Protein AF-A0A2E5QI50-F1 (afdb_monomer_lite)

Secondary structure (DSSP, 8-state):
------EEEEEE-HHHHHHHHHTTT-EEEE-GGGHHHHTT--TT-EEEEEETTTTEEEEEEEE-S--EE-----S--SSTT----EEEEEEEEEEEEEEEEGGGTGGG-TTGGGS-GGGGGGGG-SSEEEE-HHHHHHHHHHHHHT-

Radius of gyration: 14.45 Å; chains: 1; bounding box: 39×33×39 Å

Structure (mmCIF, N/CA/C/O backbone):
data_AF-A0A2E5QI50-F1
#
_entry.id   AF-A0A2E5QI50-F1
#
loop_
_atom_site.group_PDB
_atom_site.id
_atom_site.type_symbol
_atom_site.label_atom_id
_atom_site.label_alt_id
_atom_site.label_comp_id
_atom_site.label_asym_id
_atom_site.label_entity_id
_atom_site.label_seq_id
_atom_site.pdbx_PDB_ins_code
_atom_site.Cartn_x
_atom_site.Cartn_y
_atom_site.Cartn_z
_atom_site.occupancy
_atom_site.B_iso_or_equiv
_atom_site.auth_seq_id
_atom_site.auth_comp_id
_atom_site.auth_asym_id
_atom_site.auth_atom_id
_atom_site.pdbx_PDB_model_num
ATOM 1 N N . MET A 1 1 ? -20.755 -17.061 1.539 1.00 38.25 1 MET A N 1
ATOM 2 C CA . MET A 1 1 ? -19.359 -17.384 1.903 1.00 38.25 1 MET A CA 1
ATOM 3 C C . MET A 1 1 ? -18.703 -16.070 2.275 1.00 38.25 1 MET A C 1
ATOM 5 O O . MET A 1 1 ? -18.817 -15.138 1.490 1.00 38.25 1 MET A O 1
ATOM 9 N N . ALA A 1 2 ? -18.155 -15.927 3.482 1.00 42.16 2 ALA A N 1
ATOM 10 C CA . ALA A 1 2 ? -17.429 -14.707 3.824 1.00 42.16 2 ALA A CA 1
ATOM 11 C C . ALA A 1 2 ? -16.212 -14.630 2.897 1.00 42.16 2 ALA A C 1
ATOM 13 O O . ALA A 1 2 ? -15.342 -15.496 2.959 1.00 42.16 2 ALA A O 1
ATOM 14 N N . ASN A 1 3 ? -16.201 -13.661 1.984 1.00 51.69 3 ASN A N 1
ATOM 15 C CA . ASN A 1 3 ? -15.030 -13.394 1.163 1.00 51.69 3 ASN A CA 1
ATOM 16 C C . ASN A 1 3 ? -13.953 -12.895 2.132 1.00 51.69 3 ASN A C 1
ATOM 18 O O . ASN A 1 3 ? -14.092 -11.808 2.696 1.00 51.69 3 ASN A O 1
ATOM 22 N N . ASN A 1 4 ? -12.956 -13.726 2.438 1.00 68.94 4 ASN A N 1
ATOM 23 C CA . ASN A 1 4 ? -11.928 -13.391 3.422 1.00 68.94 4 ASN A CA 1
ATOM 24 C C . ASN A 1 4 ? -10.845 -12.531 2.759 1.00 68.94 4 ASN A C 1
ATOM 26 O O . ASN A 1 4 ? -9.686 -12.930 2.689 1.00 68.94 4 ASN A O 1
ATOM 30 N N . ASN A 1 5 ? -11.265 -11.388 2.208 1.00 90.19 5 ASN A N 1
ATOM 31 C CA . ASN A 1 5 ? -10.388 -10.453 1.517 1.00 90.19 5 ASN A CA 1
ATOM 32 C C . ASN A 1 5 ? -9.335 -9.956 2.506 1.00 90.19 5 ASN A C 1
ATOM 34 O O . ASN A 1 5 ? -9.666 -9.506 3.611 1.00 90.19 5 ASN A O 1
ATOM 38 N N . THR A 1 6 ? -8.076 -10.021 2.100 1.00 97.88 6 THR A N 1
ATOM 39 C CA . THR A 1 6 ? -6.972 -9.463 2.868 1.00 97.88 6 THR A CA 1
ATOM 40 C C . THR A 1 6 ? -6.892 -7.963 2.609 1.00 97.88 6 THR A C 1
ATOM 42 O O . THR A 1 6 ? -7.071 -7.488 1.486 1.00 97.88 6 THR A O 1
ATOM 45 N N . TYR A 1 7 ? -6.635 -7.208 3.674 1.00 98.44 7 TYR A N 1
ATOM 46 C CA . TYR A 1 7 ? -6.409 -5.771 3.611 1.00 98.44 7 TYR A CA 1
ATOM 47 C C . TYR A 1 7 ? -4.916 -5.528 3.764 1.00 98.44 7 TYR A C 1
ATOM 49 O O . TYR A 1 7 ? -4.325 -5.788 4.815 1.00 98.44 7 TYR A O 1
ATOM 57 N N . TRP A 1 8 ? -4.310 -5.072 2.683 1.00 98.62 8 TRP A N 1
ATOM 58 C CA . TRP A 1 8 ? -2.895 -4.791 2.574 1.00 98.62 8 TRP A CA 1
ATOM 59 C C . TRP A 1 8 ? -2.648 -3.301 2.747 1.00 98.62 8 TRP A C 1
ATOM 61 O O . TRP A 1 8 ? -3.439 -2.467 2.308 1.00 98.62 8 TRP A O 1
ATOM 71 N N . MET A 1 9 ? -1.511 -2.964 3.334 1.00 98.75 9 MET A N 1
ATOM 72 C CA . MET A 1 9 ? -0.964 -1.619 3.292 1.00 98.75 9 MET A CA 1
ATOM 73 C C . MET A 1 9 ? 0.414 -1.672 2.641 1.00 98.75 9 MET A C 1
ATOM 75 O O . MET A 1 9 ? 1.272 -2.451 3.067 1.00 98.75 9 MET A O 1
ATOM 79 N N . ILE A 1 10 ? 0.601 -0.843 1.618 1.00 98.75 10 ILE A N 1
ATOM 80 C CA . ILE A 1 10 ? 1.873 -0.626 0.940 1.00 98.75 10 ILE A CA 1
ATOM 81 C C . ILE A 1 10 ? 2.475 0.672 1.457 1.00 98.75 10 ILE A C 1
ATOM 83 O O . ILE A 1 10 ? 1.901 1.750 1.311 1.00 98.75 10 ILE A O 1
ATOM 87 N N . VAL A 1 11 ? 3.655 0.538 2.043 1.00 98.56 11 VAL A N 1
ATOM 88 C CA . VAL A 1 11 ? 4.558 1.628 2.388 1.00 98.56 11 VAL A CA 1
ATOM 89 C C . VAL A 1 11 ? 5.481 1.827 1.196 1.00 98.56 11 VAL A C 1
ATOM 91 O O . VAL A 1 11 ? 6.235 0.924 0.832 1.00 98.56 11 VAL A O 1
ATOM 94 N N . THR A 1 12 ? 5.405 2.998 0.578 1.00 98.25 12 THR A N 1
ATOM 95 C CA . THR A 1 12 ? 6.191 3.352 -0.607 1.00 98.25 12 THR A CA 1
ATOM 96 C C . THR A 1 12 ? 6.906 4.684 -0.413 1.00 98.25 12 THR A C 1
ATOM 98 O O . THR A 1 12 ? 6.555 5.489 0.450 1.00 98.25 12 THR A O 1
ATOM 101 N N . GLU A 1 13 ? 7.926 4.898 -1.232 1.00 97.56 13 GLU A N 1
ATOM 102 C CA . GLU A 1 13 ? 8.586 6.187 -1.418 1.00 97.56 13 GLU A CA 1
ATOM 103 C C . GLU A 1 13 ? 7.792 7.054 -2.401 1.00 97.56 13 GLU A C 1
ATOM 105 O O . GLU A 1 13 ? 7.000 6.542 -3.209 1.00 97.56 13 GLU A O 1
ATOM 110 N N . SER A 1 14 ? 8.012 8.363 -2.330 1.00 97.50 14 SER A N 1
ATOM 111 C CA . SER A 1 14 ? 7.281 9.370 -3.110 1.00 97.50 14 SER A CA 1
ATOM 112 C C . SER A 1 14 ? 7.450 9.180 -4.622 1.00 97.50 14 SER A C 1
ATOM 114 O O . SER A 1 14 ? 6.466 9.256 -5.362 1.00 97.50 14 SER A O 1
ATOM 116 N N . ASP A 1 15 ? 8.661 8.849 -5.080 1.00 97.62 15 ASP A N 1
ATOM 117 C CA . ASP A 1 15 ? 8.946 8.612 -6.503 1.00 97.62 15 ASP A CA 1
ATOM 118 C C . ASP A 1 15 ? 8.177 7.397 -7.039 1.00 97.62 15 ASP A C 1
ATOM 120 O O . ASP A 1 15 ? 7.514 7.468 -8.074 1.00 97.62 15 ASP A O 1
ATOM 124 N N . ASN A 1 16 ? 8.185 6.290 -6.292 1.00 98.31 16 ASN A N 1
ATOM 125 C CA . ASN A 1 16 ? 7.453 5.081 -6.667 1.00 98.31 16 ASN A CA 1
ATOM 126 C C . ASN A 1 16 ? 5.937 5.267 -6.602 1.00 98.31 16 ASN A C 1
ATOM 128 O O . ASN A 1 16 ? 5.224 4.744 -7.460 1.00 98.31 16 ASN A O 1
ATOM 132 N N . PHE A 1 17 ? 5.435 6.043 -5.637 1.00 98.44 17 PHE A N 1
ATOM 133 C CA . PHE A 1 17 ? 4.017 6.386 -5.586 1.00 98.44 17 PHE A CA 1
ATOM 134 C C . PHE A 1 17 ? 3.591 7.198 -6.813 1.00 98.44 17 PHE A C 1
ATOM 136 O O . PHE A 1 17 ? 2.553 6.907 -7.410 1.00 98.44 17 PHE A O 1
ATOM 143 N N . LYS A 1 18 ? 4.409 8.173 -7.230 1.00 98.19 18 LYS A N 1
ATOM 144 C CA . LYS A 1 18 ? 4.163 8.965 -8.440 1.00 98.19 18 LYS A CA 1
ATOM 145 C C . LYS A 1 18 ? 4.115 8.083 -9.688 1.00 98.19 18 LYS A C 1
ATOM 147 O O . LYS A 1 18 ? 3.167 8.205 -10.456 1.00 98.19 18 LYS A O 1
ATOM 152 N N . ILE A 1 19 ? 5.058 7.150 -9.842 1.00 98.31 19 ILE A N 1
ATOM 153 C CA . ILE A 1 19 ? 5.055 6.173 -10.945 1.00 98.31 19 ILE A CA 1
ATOM 154 C C . ILE A 1 19 ? 3.767 5.335 -10.933 1.00 98.31 19 ILE A C 1
ATOM 156 O O . ILE A 1 19 ? 3.124 5.173 -11.971 1.00 98.31 19 ILE A O 1
ATOM 160 N N . THR A 1 20 ? 3.357 4.820 -9.768 1.00 98.19 20 THR A N 1
ATOM 161 C CA . THR A 1 20 ? 2.106 4.054 -9.640 1.00 98.19 20 THR A CA 1
ATOM 162 C C . THR A 1 20 ? 0.882 4.906 -10.002 1.00 98.19 20 THR A C 1
ATOM 164 O O . THR A 1 20 ? -0.000 4.424 -10.716 1.00 98.19 20 THR A O 1
ATOM 167 N N . LYS A 1 21 ? 0.840 6.181 -9.583 1.00 97.62 21 LYS A N 1
ATOM 168 C CA . LYS A 1 21 ? -0.236 7.129 -9.926 1.00 97.62 21 LYS A CA 1
ATOM 169 C C . LYS A 1 21 ? -0.273 7.434 -11.429 1.00 97.62 21 LYS A C 1
ATOM 171 O O . LYS A 1 21 ? -1.349 7.412 -12.013 1.00 97.62 21 LYS A O 1
ATOM 176 N N . GLU A 1 22 ? 0.878 7.657 -12.067 1.00 97.56 22 GLU A N 1
ATOM 177 C CA . GLU A 1 22 ? 0.999 7.864 -13.524 1.00 97.56 22 GLU A CA 1
ATOM 178 C C . GLU A 1 22 ? 0.556 6.636 -14.333 1.00 97.56 22 GLU A C 1
ATOM 180 O O . GLU A 1 22 ? 0.085 6.765 -15.463 1.00 97.56 22 GLU A O 1
ATOM 185 N N . LYS A 1 23 ? 0.661 5.442 -13.740 1.00 96.50 23 LYS A N 1
ATOM 186 C CA . LYS A 1 23 ? 0.122 4.184 -14.271 1.00 96.50 23 LYS A CA 1
ATOM 187 C C . LYS A 1 23 ? -1.310 3.885 -13.814 1.00 96.50 23 LYS A C 1
ATOM 189 O O . LYS A 1 23 ? -1.717 2.732 -13.866 1.00 96.50 23 LYS A O 1
ATOM 194 N N . ASN A 1 24 ? -2.052 4.882 -13.331 1.00 97.38 24 ASN A N 1
ATOM 195 C CA . ASN A 1 24 ? -3.452 4.776 -12.897 1.00 97.38 24 ASN A CA 1
ATOM 196 C C . ASN A 1 24 ? -3.740 3.715 -11.823 1.00 97.38 24 ASN A C 1
ATOM 198 O O . ASN A 1 24 ? -4.896 3.341 -11.625 1.00 97.38 24 ASN A O 1
ATOM 202 N N . PHE A 1 25 ? -2.717 3.272 -11.084 1.00 97.44 25 PHE A N 1
ATOM 203 C CA . PHE A 1 25 ? -2.814 2.109 -10.202 1.00 97.44 25 PHE A CA 1
ATOM 204 C C . PHE A 1 25 ? -3.269 0.843 -10.947 1.00 97.44 25 PHE A C 1
ATOM 206 O O . PHE A 1 25 ? -3.973 0.033 -10.362 1.00 97.44 25 PHE A O 1
ATOM 213 N N . ASP A 1 26 ? -2.872 0.653 -12.209 1.00 97.88 26 ASP A N 1
ATOM 214 C CA . ASP A 1 26 ? -3.219 -0.550 -12.986 1.00 97.88 26 ASP A CA 1
ATOM 215 C C . ASP A 1 26 ? -2.410 -1.777 -12.536 1.00 97.88 26 ASP A C 1
ATOM 217 O O . ASP A 1 26 ? -2.827 -2.925 -12.701 1.00 97.88 26 ASP A O 1
ATOM 221 N N . ILE A 1 27 ? -1.224 -1.543 -11.971 1.00 98.38 27 ILE A N 1
ATOM 222 C CA . ILE A 1 27 ? -0.279 -2.583 -11.577 1.00 98.38 27 ILE A CA 1
ATOM 223 C C . ILE A 1 27 ? 0.523 -2.153 -10.353 1.00 98.38 27 ILE A C 1
ATOM 225 O O . ILE A 1 27 ? 0.879 -0.983 -10.204 1.00 98.38 27 ILE A O 1
ATOM 229 N N . GLN A 1 28 ? 0.854 -3.115 -9.498 1.00 98.50 28 GLN A N 1
ATOM 230 C CA . GLN A 1 28 ? 1.743 -2.910 -8.361 1.00 98.50 28 GLN A CA 1
ATOM 231 C C . GLN A 1 28 ? 2.684 -4.092 -8.194 1.00 98.50 28 GLN A C 1
ATOM 233 O O . GLN A 1 28 ? 2.234 -5.227 -8.060 1.00 98.50 28 GLN A O 1
ATOM 238 N N . GLY A 1 29 ? 3.983 -3.809 -8.162 1.00 98.19 29 GLY A N 1
ATOM 239 C CA . GLY A 1 29 ? 5.018 -4.772 -7.811 1.00 98.19 29 GLY A CA 1
ATOM 240 C C . GLY A 1 29 ? 5.349 -4.738 -6.328 1.00 98.19 29 GLY A C 1
ATOM 241 O O . GLY A 1 29 ? 5.206 -3.704 -5.679 1.00 98.19 29 GLY A O 1
ATOM 242 N N . ILE A 1 30 ? 5.784 -5.874 -5.796 1.00 98.44 30 ILE A N 1
ATOM 243 C CA . ILE A 1 30 ? 6.183 -6.063 -4.402 1.00 98.44 30 ILE A CA 1
ATOM 244 C C . ILE A 1 30 ? 7.655 -6.481 -4.356 1.00 98.44 30 ILE A C 1
ATOM 246 O O . ILE A 1 30 ? 8.113 -7.273 -5.184 1.00 98.44 30 ILE A O 1
ATOM 250 N N . ASP A 1 31 ? 8.382 -5.946 -3.378 1.00 97.50 31 ASP A N 1
ATOM 251 C CA . ASP A 1 31 ? 9.797 -6.224 -3.155 1.00 97.50 31 ASP A CA 1
ATOM 252 C C . ASP A 1 31 ? 10.050 -7.702 -2.807 1.00 97.50 31 ASP A C 1
ATOM 254 O O . ASP A 1 31 ? 9.224 -8.415 -2.216 1.00 97.50 31 ASP A O 1
ATOM 258 N N . PHE A 1 32 ? 11.238 -8.187 -3.157 1.00 97.06 32 PHE A N 1
ATOM 259 C CA . PHE A 1 32 ? 11.623 -9.581 -2.971 1.00 97.06 32 PHE A CA 1
ATOM 260 C C . PHE A 1 32 ? 11.509 -10.083 -1.514 1.00 97.06 32 PHE A C 1
ATOM 262 O O . PHE A 1 32 ? 11.071 -11.230 -1.313 1.00 97.06 32 PHE A O 1
ATOM 269 N N . PRO A 1 33 ? 11.834 -9.286 -0.469 1.00 97.00 33 PRO A N 1
ATOM 270 C CA . PRO A 1 33 ? 11.611 -9.684 0.921 1.00 97.00 33 PRO A CA 1
ATOM 271 C C . PRO A 1 33 ? 10.158 -10.072 1.228 1.00 97.00 33 PRO A C 1
ATOM 273 O O . PRO A 1 33 ? 9.925 -10.981 2.032 1.00 97.00 33 PRO A O 1
ATOM 276 N N . ASN A 1 34 ? 9.178 -9.454 0.561 1.00 97.88 34 ASN A N 1
ATOM 277 C CA . ASN A 1 34 ? 7.757 -9.734 0.759 1.00 97.88 34 ASN A CA 1
ATOM 278 C C . ASN A 1 34 ? 7.163 -10.717 -0.268 1.00 97.88 34 ASN A C 1
ATOM 280 O O . ASN A 1 34 ? 5.944 -10.899 -0.281 1.00 97.88 34 ASN A O 1
ATOM 284 N N . ARG A 1 35 ? 7.982 -11.453 -1.042 1.00 97.31 35 ARG A N 1
ATOM 285 C CA . ARG A 1 35 ? 7.509 -12.411 -2.071 1.00 97.31 35 ARG A CA 1
ATOM 286 C C . ARG A 1 35 ? 6.405 -13.364 -1.603 1.00 97.31 35 ARG A C 1
ATOM 288 O O . ARG A 1 35 ? 5.414 -13.560 -2.292 1.00 97.31 35 ARG A O 1
ATOM 295 N N . LYS A 1 36 ? 6.526 -13.921 -0.388 1.00 97.88 36 LYS A N 1
ATOM 296 C CA . LYS A 1 36 ? 5.542 -14.879 0.152 1.00 97.88 36 LYS A CA 1
ATOM 297 C C . LYS A 1 36 ? 4.189 -14.226 0.440 1.00 97.88 36 LYS A C 1
ATOM 299 O O . LYS A 1 36 ? 3.178 -14.916 0.450 1.00 97.88 36 LYS A O 1
ATOM 304 N N . LYS A 1 37 ? 4.173 -12.925 0.749 1.00 98.00 37 LYS A N 1
ATOM 305 C CA . LYS A 1 37 ? 2.938 -12.151 0.921 1.00 98.00 37 LYS A CA 1
ATOM 306 C C . LYS A 1 37 ? 2.365 -11.776 -0.443 1.00 98.00 37 LYS A C 1
ATOM 308 O O . LYS A 1 37 ? 1.179 -11.988 -0.640 1.00 98.00 37 LYS A O 1
ATOM 313 N N . ALA A 1 38 ? 3.210 -11.324 -1.373 1.00 97.69 38 ALA A N 1
ATOM 314 C CA . ALA A 1 38 ? 2.810 -11.006 -2.743 1.00 97.69 38 ALA A CA 1
ATOM 315 C C . ALA A 1 38 ? 2.097 -12.191 -3.410 1.00 97.69 38 ALA A C 1
ATOM 317 O O . ALA A 1 38 ? 0.964 -12.057 -3.846 1.00 97.69 38 ALA A O 1
ATOM 318 N N . GLN A 1 39 ? 2.686 -13.389 -3.337 1.00 97.25 39 GLN A N 1
ATOM 319 C CA . GLN A 1 39 ? 2.110 -14.633 -3.871 1.00 97.25 39 GLN A CA 1
ATOM 320 C C . GLN A 1 39 ? 0.774 -15.049 -3.228 1.00 97.25 39 GLN A C 1
ATOM 322 O O . GLN A 1 39 ? 0.097 -15.933 -3.744 1.00 97.25 39 GLN A O 1
ATOM 327 N N . ARG A 1 40 ? 0.402 -14.458 -2.087 1.00 96.75 40 ARG A N 1
ATOM 328 C CA . ARG A 1 40 ? -0.882 -14.691 -1.410 1.00 96.75 40 ARG A CA 1
ATOM 329 C C . ARG A 1 40 ? -1.929 -13.628 -1.734 1.00 96.75 40 ARG A C 1
ATOM 331 O O . ARG A 1 40 ? -3.061 -13.790 -1.289 1.00 96.75 40 ARG A O 1
ATOM 338 N N . MET A 1 41 ? -1.553 -12.555 -2.429 1.00 97.94 41 MET A N 1
ATOM 339 C CA . MET A 1 41 ? -2.498 -11.541 -2.881 1.00 97.94 41 MET A CA 1
ATOM 340 C C . MET A 1 41 ? -3.380 -12.140 -3.971 1.00 97.94 41 MET A C 1
ATOM 342 O O . MET A 1 41 ? -2.875 -12.722 -4.935 1.00 97.94 41 MET A O 1
ATOM 346 N N . ILE A 1 42 ? -4.688 -11.995 -3.795 1.00 96.38 42 ILE A N 1
ATOM 347 C CA . ILE A 1 42 ? -5.698 -12.546 -4.699 1.00 96.38 42 ILE A CA 1
ATOM 348 C C . ILE A 1 42 ? -6.745 -11.494 -5.045 1.00 96.38 42 ILE A C 1
ATOM 350 O O . ILE A 1 42 ? -6.879 -10.460 -4.385 1.00 96.38 42 ILE A O 1
ATOM 354 N N . LYS A 1 43 ? -7.540 -11.784 -6.073 1.00 97.38 43 LYS A N 1
ATOM 355 C CA . LYS A 1 43 ? -8.631 -10.912 -6.508 1.00 97.38 43 LYS A CA 1
ATOM 356 C C . LYS A 1 43 ? -9.576 -10.534 -5.353 1.00 97.38 43 LYS A C 1
ATOM 358 O O . LYS A 1 43 ? -10.026 -11.390 -4.591 1.00 97.38 43 LYS A O 1
ATOM 363 N N . ASN A 1 44 ? -9.969 -9.260 -5.320 1.00 97.19 44 ASN A N 1
ATOM 364 C CA . ASN A 1 44 ? -10.789 -8.580 -4.307 1.00 97.19 44 ASN A CA 1
ATOM 365 C C . ASN A 1 44 ? -10.087 -8.241 -2.984 1.00 97.19 44 ASN A C 1
ATOM 367 O O . ASN A 1 44 ? -10.709 -7.600 -2.127 1.00 97.19 44 ASN A O 1
ATOM 371 N N . ASP A 1 45 ? -8.818 -8.608 -2.805 1.00 98.56 45 ASP A N 1
ATOM 372 C CA . ASP A 1 45 ? -8.005 -7.998 -1.757 1.00 98.56 45 ASP A CA 1
ATOM 373 C C . ASP A 1 45 ? -7.964 -6.472 -1.938 1.00 98.56 45 ASP A C 1
ATOM 375 O O . ASP A 1 45 ? -8.134 -5.942 -3.041 1.00 98.56 45 ASP A O 1
ATOM 379 N N . ARG A 1 46 ? -7.762 -5.747 -0.839 1.00 98.56 46 ARG A N 1
ATOM 380 C CA . ARG A 1 46 ? -7.766 -4.279 -0.830 1.00 98.56 46 ARG A CA 1
ATOM 381 C C . ARG A 1 46 ? -6.398 -3.758 -0.432 1.00 98.56 46 ARG A C 1
ATOM 383 O O . ARG A 1 46 ? -5.767 -4.326 0.453 1.00 98.56 46 ARG A O 1
ATOM 390 N N . VAL A 1 47 ? -5.950 -2.683 -1.070 1.00 98.81 47 VAL A N 1
ATOM 391 C CA . VAL A 1 47 ? -4.620 -2.094 -0.867 1.00 98.81 47 VAL A CA 1
ATOM 392 C C . VAL A 1 47 ? -4.769 -0.644 -0.431 1.00 98.81 47 VAL A C 1
ATOM 394 O O . VAL A 1 47 ? -5.510 0.106 -1.056 1.00 98.81 47 VAL A O 1
ATOM 397 N N . LEU A 1 48 ? -4.087 -0.264 0.646 1.00 98.88 48 LEU A N 1
ATOM 398 C CA . LEU A 1 48 ? -3.952 1.105 1.142 1.00 98.88 48 LEU A CA 1
ATOM 399 C C . LEU A 1 48 ? -2.524 1.591 0.876 1.00 98.88 48 LEU A C 1
ATOM 401 O O . LEU A 1 48 ? -1.570 0.879 1.183 1.00 98.88 48 LEU A O 1
ATOM 405 N N . TYR A 1 49 ? -2.375 2.805 0.358 1.00 98.81 49 TYR A N 1
ATOM 406 C CA . TYR A 1 49 ? -1.078 3.406 0.059 1.00 98.81 49 TYR A CA 1
ATOM 407 C C . TYR A 1 49 ? -0.683 4.444 1.106 1.00 98.81 49 TYR A C 1
ATOM 409 O O . TYR A 1 49 ? -1.395 5.431 1.317 1.00 98.81 49 TYR A O 1
ATOM 417 N N . TYR A 1 50 ? 0.482 4.227 1.711 1.00 98.75 50 TYR A N 1
ATOM 418 C CA . TYR A 1 50 ? 1.163 5.142 2.620 1.00 98.75 50 TYR A CA 1
ATOM 419 C C . TYR A 1 50 ? 2.496 5.581 2.003 1.00 98.75 50 TYR A C 1
ATOM 421 O O . TYR A 1 50 ? 3.304 4.741 1.597 1.00 98.75 50 TYR A O 1
ATOM 429 N N . VAL A 1 51 ? 2.739 6.890 1.958 1.00 98.56 51 VAL A N 1
ATOM 430 C CA . VAL A 1 51 ? 3.989 7.474 1.454 1.00 98.56 51 VAL A CA 1
ATOM 431 C C . VAL A 1 51 ? 4.865 7.880 2.634 1.00 98.56 51 VAL A C 1
ATOM 433 O O . VAL A 1 51 ? 4.448 8.654 3.500 1.00 98.56 51 VAL A O 1
ATOM 436 N N . LYS A 1 52 ? 6.083 7.334 2.687 1.00 96.50 52 LYS A N 1
ATOM 437 C CA . LYS A 1 52 ? 6.951 7.405 3.870 1.00 96.50 52 LYS A CA 1
ATOM 438 C C . LYS A 1 52 ? 7.486 8.807 4.151 1.00 96.50 52 LYS A C 1
ATOM 440 O O . LYS A 1 52 ? 7.552 9.190 5.317 1.00 96.50 52 LYS A O 1
ATOM 445 N N . GLU A 1 53 ? 7.872 9.562 3.127 1.00 96.62 53 GLU A N 1
ATOM 446 C CA . GLU A 1 53 ? 8.508 10.875 3.294 1.00 96.62 53 GLU A CA 1
ATOM 447 C C . GLU A 1 53 ? 7.525 11.918 3.829 1.00 96.62 53 GLU A C 1
ATOM 449 O O . GLU A 1 53 ? 7.862 12.666 4.744 1.00 96.62 53 GLU A O 1
ATOM 454 N N . SER A 1 54 ? 6.294 11.925 3.309 1.00 97.38 54 SER A N 1
ATOM 455 C CA . SER A 1 54 ? 5.207 12.798 3.775 1.00 97.38 54 SER A CA 1
ATOM 456 C C . SER A 1 54 ? 4.425 12.219 4.954 1.00 97.38 54 SER A C 1
ATOM 458 O O . SER A 1 54 ? 3.542 12.887 5.489 1.00 97.38 54 SER A O 1
ATOM 460 N N . ARG A 1 55 ? 4.721 10.975 5.349 1.00 97.56 55 ARG A N 1
ATOM 461 C CA . ARG A 1 55 ? 4.043 10.237 6.423 1.00 97.56 55 ARG A CA 1
ATOM 462 C C . ARG A 1 55 ? 2.524 10.245 6.287 1.00 97.56 55 ARG A C 1
ATOM 464 O O . ARG A 1 55 ? 1.813 10.434 7.268 1.00 97.56 55 ARG A O 1
ATOM 471 N N . SER A 1 56 ? 2.027 10.074 5.067 1.00 98.44 56 SER A N 1
ATOM 472 C CA . SER A 1 56 ? 0.617 10.313 4.757 1.00 98.44 56 SER A CA 1
ATOM 473 C C . SER A 1 56 ? -0.006 9.187 3.935 1.00 98.44 56 SER A C 1
ATOM 475 O O . SER A 1 56 ? 0.672 8.515 3.155 1.00 98.44 56 SER A O 1
ATOM 477 N N . PHE A 1 57 ? -1.312 8.985 4.107 1.00 98.62 57 PHE A N 1
ATOM 478 C CA . PHE A 1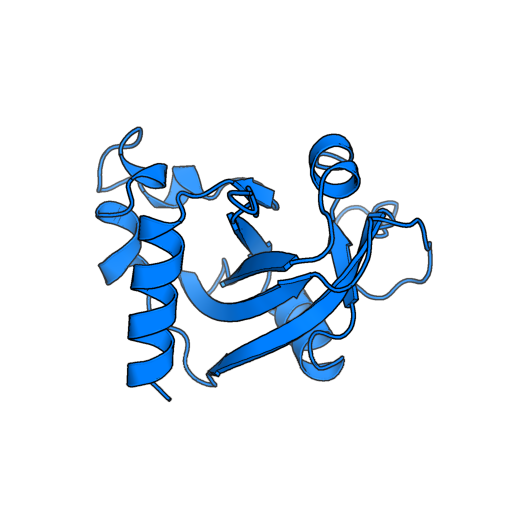 57 ? -2.120 8.074 3.294 1.00 98.62 57 PHE A CA 1
ATOM 479 C C . PHE A 1 57 ? -2.683 8.806 2.075 1.00 98.62 57 PHE A C 1
ATOM 481 O O . PHE A 1 57 ? -3.151 9.933 2.212 1.00 98.62 57 PHE A O 1
ATOM 488 N N . PHE A 1 58 ? -2.672 8.168 0.902 1.00 98.56 58 PHE A N 1
ATOM 489 C CA . PHE A 1 58 ? -3.054 8.838 -0.355 1.00 98.56 58 PHE A CA 1
ATOM 490 C C . PHE A 1 58 ? -4.080 8.101 -1.207 1.00 98.56 58 PHE A C 1
ATOM 492 O O . PHE A 1 58 ? -4.769 8.728 -2.012 1.00 98.56 58 PHE A O 1
ATOM 499 N N . ALA A 1 59 ? -4.141 6.775 -1.121 1.00 98.62 59 ALA A N 1
ATOM 500 C CA . ALA A 1 59 ? -4.965 6.022 -2.050 1.00 98.62 59 ALA A CA 1
ATOM 501 C C . ALA A 1 59 ? -5.400 4.671 -1.504 1.00 98.62 59 ALA A C 1
ATOM 503 O O . ALA A 1 59 ? -4.710 4.058 -0.685 1.00 98.62 59 ALA A O 1
ATOM 504 N N . THR A 1 60 ? -6.513 4.187 -2.039 1.00 98.81 60 THR A N 1
ATOM 505 C CA . THR A 1 60 ? -6.946 2.801 -1.919 1.00 98.81 60 THR A CA 1
ATOM 506 C C . THR A 1 60 ? -7.163 2.185 -3.295 1.00 98.81 60 THR A C 1
ATOM 508 O O . THR A 1 60 ? -7.512 2.878 -4.251 1.00 98.81 60 THR A O 1
ATOM 511 N N . ALA A 1 61 ? -6.954 0.877 -3.399 1.00 98.75 61 ALA A N 1
ATOM 512 C CA . ALA A 1 61 ? -7.145 0.108 -4.622 1.00 98.75 61 ALA A CA 1
ATOM 513 C C . ALA A 1 61 ? -7.706 -1.291 -4.328 1.00 98.75 61 ALA A C 1
ATOM 515 O O . ALA A 1 61 ? -7.647 -1.783 -3.193 1.00 98.75 61 ALA A O 1
ATOM 516 N N . THR A 1 62 ? -8.237 -1.935 -5.364 1.00 98.75 62 THR A N 1
ATOM 517 C CA . THR A 1 62 ? -8.731 -3.315 -5.336 1.00 98.75 62 THR A CA 1
ATOM 518 C C . THR A 1 62 ? -7.884 -4.191 -6.250 1.00 98.75 62 THR A C 1
ATOM 520 O O . THR A 1 62 ? -7.627 -3.837 -7.396 1.00 98.75 62 THR A O 1
ATOM 523 N N . VAL A 1 63 ? -7.451 -5.345 -5.741 1.00 98.62 63 VAL A N 1
ATOM 524 C CA . VAL A 1 63 ? -6.702 -6.360 -6.492 1.00 98.62 63 VAL A CA 1
ATOM 525 C C . VAL A 1 63 ? -7.612 -7.047 -7.503 1.00 98.62 63 VAL A C 1
ATOM 527 O O . VAL A 1 63 ? -8.680 -7.554 -7.154 1.00 98.62 63 VAL A O 1
ATOM 530 N N . LEU A 1 64 ? -7.170 -7.094 -8.758 1.00 98.38 64 LEU A N 1
ATOM 531 C CA . LEU A 1 64 ? -7.922 -7.644 -9.887 1.00 98.38 64 LEU A CA 1
ATOM 532 C C . LEU A 1 64 ? -7.408 -8.999 -10.381 1.00 98.38 64 LEU A C 1
ATOM 534 O O . LEU A 1 64 ? -8.129 -9.686 -11.110 1.00 98.38 64 LEU A O 1
ATOM 538 N N . SER A 1 65 ? -6.202 -9.398 -9.981 1.00 97.94 65 SER A N 1
ATOM 539 C CA . SER A 1 65 ? -5.561 -10.644 -10.402 1.00 97.94 65 SER A CA 1
ATOM 540 C C . SER A 1 65 ? -4.949 -11.399 -9.227 1.00 97.94 65 SER A C 1
ATOM 542 O O . SER A 1 65 ? -4.689 -10.825 -8.173 1.00 97.94 65 SER A O 1
ATOM 544 N N . ASP A 1 66 ? -4.649 -12.677 -9.441 1.00 97.31 66 ASP A N 1
ATOM 545 C CA . ASP A 1 66 ? -3.638 -13.354 -8.632 1.00 97.31 66 ASP A CA 1
ATOM 546 C C . ASP A 1 66 ? -2.254 -12.750 -8.917 1.00 97.31 66 ASP A C 1
ATOM 548 O O . ASP A 1 66 ? -2.059 -12.028 -9.907 1.00 97.31 66 ASP A O 1
ATOM 552 N N . SER A 1 67 ? -1.288 -13.026 -8.041 1.00 97.69 67 SER A N 1
ATOM 553 C CA . SER A 1 67 ? 0.084 -12.570 -8.246 1.00 97.69 67 SER A CA 1
ATOM 554 C C . SER A 1 67 ? 0.757 -13.273 -9.429 1.00 97.69 67 SER A C 1
ATOM 556 O O . SER A 1 67 ? 0.616 -14.482 -9.610 1.00 97.69 67 SER A O 1
ATOM 558 N N . PHE A 1 68 ? 1.519 -12.513 -10.211 1.00 98.31 68 PHE A N 1
ATOM 559 C CA . PHE A 1 68 ? 2.304 -12.997 -11.346 1.00 98.31 68 PHE A CA 1
ATOM 560 C C . PHE A 1 68 ? 3.710 -12.390 -11.341 1.00 98.31 68 PHE A C 1
ATOM 562 O O . PHE A 1 68 ? 3.988 -11.455 -10.591 1.00 98.31 68 PHE A O 1
ATOM 569 N N . GLU A 1 69 ? 4.596 -12.931 -12.175 1.00 98.19 69 GLU A N 1
ATOM 570 C CA . GLU A 1 69 ? 5.971 -12.451 -12.314 1.00 98.19 69 GLU A CA 1
ATOM 571 C C . GLU A 1 69 ? 6.167 -11.670 -13.618 1.00 98.19 69 GLU A C 1
ATOM 573 O O . GLU A 1 69 ? 5.757 -12.117 -14.688 1.00 98.19 69 GLU A O 1
ATOM 578 N N . ASP A 1 70 ? 6.809 -10.508 -13.522 1.00 97.94 70 ASP A N 1
ATOM 579 C CA . ASP A 1 70 ? 7.225 -9.672 -14.652 1.00 97.94 70 ASP A CA 1
ATOM 580 C C . ASP A 1 70 ? 8.481 -8.890 -14.234 1.00 97.94 70 ASP A C 1
ATOM 582 O O . ASP A 1 70 ? 8.530 -8.314 -13.147 1.00 97.94 70 ASP A O 1
ATOM 586 N N . ASP A 1 71 ? 9.510 -8.847 -15.080 1.00 96.06 71 ASP A N 1
ATOM 587 C CA . ASP A 1 71 ? 10.802 -8.231 -14.767 1.00 96.06 71 ASP A CA 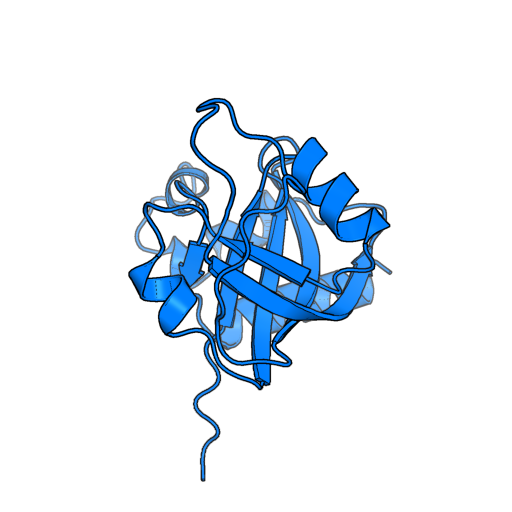1
ATOM 588 C C . ASP A 1 71 ? 11.061 -6.874 -15.457 1.00 96.06 71 ASP A C 1
ATOM 590 O O . ASP A 1 71 ? 12.171 -6.335 -15.380 1.00 96.06 71 ASP A O 1
ATOM 594 N N . SER A 1 72 ? 10.048 -6.280 -16.093 1.00 96.38 72 SER A N 1
ATOM 595 C CA . SER A 1 72 ? 10.116 -4.919 -16.630 1.00 96.38 72 SER A CA 1
ATOM 596 C C . SER A 1 72 ? 10.464 -3.897 -15.537 1.00 96.38 72 SER A C 1
ATOM 598 O O . SER A 1 72 ? 9.865 -3.883 -14.464 1.00 96.38 72 SER A O 1
ATOM 600 N N . LYS A 1 73 ? 11.379 -2.967 -15.807 1.00 94.88 73 LYS A N 1
ATOM 601 C CA . LYS A 1 73 ? 11.744 -1.932 -14.828 1.00 94.88 73 LYS A CA 1
ATOM 602 C C . LYS A 1 73 ? 10.690 -0.821 -14.786 1.00 94.88 73 LYS A C 1
ATOM 604 O O . LYS A 1 73 ? 10.728 0.084 -15.613 1.00 94.88 73 LYS A O 1
ATOM 609 N N . ILE A 1 74 ? 9.752 -0.913 -13.843 1.00 97.12 74 ILE A N 1
ATOM 610 C CA . ILE A 1 74 ? 8.712 0.107 -13.616 1.00 97.12 74 ILE A CA 1
ATOM 611 C C . ILE A 1 74 ? 9.084 1.019 -12.448 1.00 97.12 74 ILE A C 1
ATOM 613 O O . ILE A 1 74 ? 9.066 2.233 -12.601 1.00 97.12 74 ILE A O 1
ATOM 617 N N . TRP A 1 75 ? 9.418 0.432 -11.300 1.00 97.75 75 TRP A N 1
ATOM 618 C CA . TRP A 1 75 ? 9.732 1.151 -10.065 1.00 97.75 75 TRP A CA 1
ATOM 619 C C . TRP A 1 75 ? 11.239 1.279 -9.854 1.00 97.75 75 TRP A C 1
ATOM 621 O O . TRP A 1 75 ? 12.032 0.516 -10.413 1.00 97.75 75 TRP A O 1
ATOM 631 N N . VAL A 1 76 ? 11.622 2.246 -9.026 1.00 95.94 76 VAL A N 1
ATOM 632 C CA . VAL A 1 76 ? 13.008 2.510 -8.637 1.00 95.94 76 VAL A CA 1
ATOM 633 C C . VAL A 1 76 ? 13.312 1.905 -7.271 1.00 95.94 76 VAL A C 1
ATOM 635 O O . VAL A 1 76 ? 12.454 1.842 -6.391 1.00 95.94 76 VAL A O 1
ATOM 638 N N . HIS A 1 77 ? 14.545 1.448 -7.083 1.00 95.88 77 HIS A N 1
ATOM 639 C CA . HIS A 1 77 ? 15.012 0.922 -5.808 1.00 95.88 77 HIS A CA 1
ATOM 640 C C . HIS A 1 77 ? 16.520 1.148 -5.662 1.00 95.88 77 HIS A C 1
ATOM 642 O O . HIS A 1 77 ? 17.251 1.174 -6.652 1.00 95.88 77 HIS A O 1
ATOM 648 N N . HIS A 1 78 ? 16.996 1.309 -4.424 1.00 92.31 78 HIS A N 1
ATOM 649 C CA . HIS A 1 78 ? 18.418 1.540 -4.139 1.00 92.31 78 HIS A CA 1
ATOM 650 C C . HIS A 1 78 ? 19.291 0.318 -4.469 1.00 92.31 78 HIS A C 1
ATOM 652 O O . HIS A 1 78 ? 20.440 0.465 -4.876 1.00 92.31 78 HIS A O 1
ATOM 658 N N . ASN A 1 79 ? 18.748 -0.892 -4.298 1.00 93.00 79 ASN A N 1
ATOM 659 C CA . ASN A 1 79 ? 19.347 -2.120 -4.812 1.00 93.00 79 ASN A CA 1
ATOM 660 C C . ASN A 1 79 ? 18.986 -2.268 -6.304 1.00 93.00 79 ASN A C 1
ATOM 662 O O . ASN A 1 79 ? 17.804 -2.473 -6.583 1.00 93.00 79 ASN A O 1
ATOM 666 N N . PRO A 1 80 ? 19.957 -2.213 -7.237 1.00 90.06 80 PRO A N 1
ATOM 667 C CA . PRO A 1 80 ? 19.700 -2.274 -8.680 1.00 90.06 80 PRO A CA 1
ATOM 668 C C . PRO A 1 80 ? 19.144 -3.621 -9.170 1.00 90.06 80 PRO A C 1
ATOM 670 O O . PRO A 1 80 ? 18.596 -3.677 -10.275 1.00 90.06 80 PRO A O 1
ATOM 673 N N . ASP A 1 81 ? 19.280 -4.683 -8.371 1.00 93.31 81 ASP A N 1
ATOM 674 C CA . ASP A 1 81 ? 18.740 -6.012 -8.678 1.00 93.31 81 ASP A CA 1
ATOM 675 C C . ASP A 1 81 ? 17.265 -6.163 -8.269 1.00 93.31 81 ASP A C 1
ATOM 677 O O . ASP A 1 81 ? 16.591 -7.094 -8.713 1.00 93.31 81 ASP A O 1
ATOM 681 N N . GLU A 1 82 ? 16.739 -5.256 -7.441 1.00 96.06 82 GLU A N 1
ATOM 682 C CA . GLU A 1 82 ? 15.324 -5.252 -7.076 1.00 96.06 82 GLU A CA 1
ATOM 683 C C . GLU A 1 82 ? 14.497 -4.638 -8.210 1.00 96.06 82 GLU A C 1
ATOM 685 O O . GLU A 1 82 ? 14.620 -3.456 -8.533 1.00 96.06 82 GLU A O 1
ATOM 690 N N . LYS A 1 83 ? 13.643 -5.465 -8.816 1.00 95.19 83 LYS A N 1
ATOM 691 C CA . LYS A 1 83 ? 12.773 -5.085 -9.939 1.00 95.19 83 LYS A CA 1
ATOM 692 C C . LYS A 1 83 ? 11.283 -5.138 -9.590 1.00 95.19 83 LYS A C 1
ATOM 694 O O . LYS A 1 83 ? 10.458 -4.876 -10.463 1.00 95.19 83 LYS A O 1
ATOM 699 N N . PHE A 1 84 ? 10.932 -5.492 -8.352 1.00 97.69 84 PHE A N 1
ATOM 700 C CA . PHE A 1 84 ? 9.555 -5.685 -7.890 1.00 97.69 84 PHE A CA 1
ATOM 701 C C . PHE A 1 84 ? 8.792 -6.690 -8.761 1.00 97.69 84 PHE A C 1
ATOM 703 O O . PHE A 1 84 ? 7.717 -6.403 -9.297 1.00 97.69 84 PHE A O 1
ATOM 710 N N . ILE A 1 85 ? 9.398 -7.866 -8.961 1.00 98.25 85 ILE A N 1
ATOM 711 C CA . ILE A 1 85 ? 8.938 -8.808 -9.988 1.00 98.25 85 ILE A CA 1
ATOM 712 C C . ILE A 1 85 ? 7.590 -9.446 -9.677 1.00 98.25 85 ILE A C 1
ATOM 714 O O . ILE A 1 85 ? 6.888 -9.829 -10.602 1.00 98.25 85 ILE A O 1
ATOM 718 N N . TYR A 1 86 ? 7.220 -9.553 -8.400 1.00 98.50 86 TYR A N 1
ATOM 719 C CA . TYR A 1 86 ? 5.943 -10.129 -7.991 1.00 98.50 86 TYR A CA 1
ATOM 720 C C . TYR A 1 86 ? 4.880 -9.044 -8.032 1.00 98.50 86 T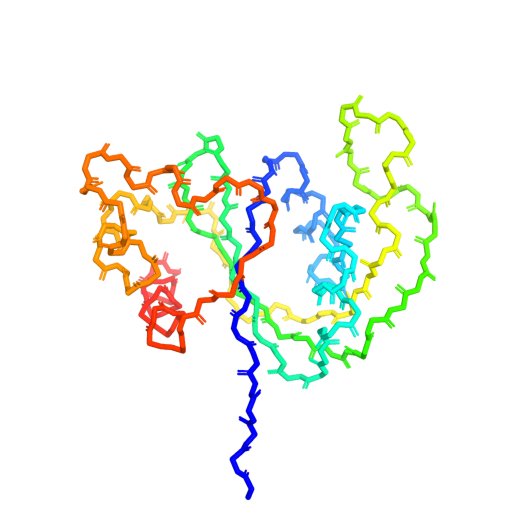YR A C 1
ATOM 722 O O . TYR A 1 86 ? 4.902 -8.127 -7.209 1.00 98.50 86 TYR A O 1
ATOM 730 N N . ARG A 1 87 ? 3.961 -9.138 -8.989 1.00 98.50 87 ARG A N 1
ATOM 731 C CA . ARG A 1 87 ? 2.989 -8.084 -9.273 1.00 98.50 87 ARG A CA 1
ATOM 732 C C . ARG A 1 87 ? 1.561 -8.567 -9.157 1.00 98.50 87 ARG A C 1
ATOM 734 O O . ARG A 1 87 ? 1.290 -9.762 -9.248 1.00 98.50 87 ARG A O 1
ATOM 741 N N . VAL A 1 88 ? 0.663 -7.611 -8.976 1.00 98.62 88 VAL A N 1
ATOM 742 C CA . VAL A 1 88 ? -0.784 -7.774 -9.107 1.00 98.62 88 VAL A CA 1
ATOM 743 C C . VAL A 1 88 ? -1.338 -6.650 -9.968 1.00 98.62 88 VAL A C 1
ATOM 745 O O . VAL A 1 88 ? -0.838 -5.522 -9.917 1.00 98.62 88 VAL A O 1
ATOM 748 N N . ASN A 1 89 ? -2.384 -6.954 -10.730 1.00 98.75 89 ASN A N 1
ATOM 749 C CA . ASN A 1 89 ? -3.189 -5.928 -11.376 1.00 98.75 89 ASN A CA 1
ATOM 750 C C . ASN A 1 89 ? -4.148 -5.326 -10.352 1.00 98.75 89 ASN A C 1
ATOM 752 O O . ASN A 1 89 ? -4.657 -6.028 -9.469 1.00 98.75 89 ASN A O 1
ATOM 756 N N . LEU A 1 90 ? -4.400 -4.033 -10.481 1.00 98.56 90 LEU A N 1
ATOM 757 C CA . LEU A 1 90 ? -5.185 -3.246 -9.544 1.00 98.56 90 LEU A CA 1
ATOM 758 C C . LEU A 1 90 ? -6.167 -2.343 -10.299 1.00 98.56 90 LEU A C 1
ATOM 760 O O . LEU A 1 90 ? -6.009 -2.074 -11.485 1.00 98.56 90 LEU A O 1
ATOM 764 N N . GLU A 1 91 ? -7.177 -1.871 -9.581 1.00 98.44 91 GLU A N 1
ATOM 765 C CA . GLU A 1 91 ? -7.944 -0.676 -9.929 1.00 98.44 91 GLU A CA 1
ATOM 766 C C . GLU A 1 91 ? -7.964 0.264 -8.723 1.00 98.44 91 GLU A C 1
ATOM 768 O O . GLU A 1 91 ? -8.185 -0.176 -7.589 1.00 98.44 91 GLU A O 1
ATOM 773 N N . SER A 1 92 ? -7.732 1.560 -8.937 1.00 98.19 92 SER A N 1
ATOM 774 C CA . SER A 1 92 ? -7.876 2.539 -7.856 1.00 98.19 92 SER A CA 1
ATOM 775 C C . SER A 1 92 ? -9.344 2.696 -7.441 1.00 98.19 92 SER A C 1
ATOM 777 O O . SER A 1 92 ? -10.257 2.683 -8.263 1.00 98.19 92 SER A O 1
ATOM 779 N N . ASN A 1 93 ? -9.579 2.855 -6.138 1.00 98.19 93 ASN A N 1
ATOM 780 C CA . ASN A 1 93 ? -10.892 3.172 -5.582 1.00 98.19 93 ASN A CA 1
ATOM 781 C C . ASN A 1 93 ? -10.958 4.651 -5.189 1.00 98.19 93 ASN A C 1
ATOM 783 O O . ASN A 1 93 ? -11.835 5.378 -5.651 1.00 98.19 93 ASN A O 1
ATOM 787 N N . ILE A 1 94 ? -10.010 5.100 -4.363 1.00 98.25 94 ILE A N 1
ATOM 788 C CA . ILE A 1 94 ? -9.875 6.491 -3.923 1.00 98.25 94 ILE A CA 1
ATOM 789 C C . ILE A 1 94 ? -8.431 6.923 -4.144 1.00 98.25 94 ILE A C 1
ATOM 791 O O . ILE A 1 94 ? -7.508 6.181 -3.831 1.00 98.25 94 ILE A O 1
ATOM 795 N N . VAL A 1 95 ? -8.244 8.129 -4.672 1.00 98.12 95 VAL A N 1
ATOM 796 C CA . VAL A 1 95 ? -6.945 8.787 -4.831 1.00 98.12 95 VAL A CA 1
ATOM 797 C C . VAL A 1 95 ? -7.157 10.257 -4.496 1.00 98.12 95 VAL A C 1
ATOM 799 O O . VAL A 1 95 ? -8.099 10.862 -5.016 1.00 98.12 95 VAL A O 1
ATOM 802 N N . VAL A 1 96 ? -6.307 10.807 -3.633 1.00 97.75 96 VAL A N 1
ATOM 803 C CA . VAL A 1 96 ? -6.307 12.230 -3.263 1.00 97.75 96 VAL A CA 1
ATOM 804 C C . VAL A 1 96 ? -5.001 12.895 -3.697 1.00 97.75 96 VAL A C 1
ATOM 806 O O . VAL A 1 96 ? -3.973 12.228 -3.859 1.00 97.75 96 VAL A O 1
ATOM 809 N N . ASP A 1 97 ? -5.042 14.206 -3.927 1.00 94.69 97 ASP A N 1
ATOM 810 C CA . ASP A 1 97 ? -3.848 14.988 -4.265 1.00 94.69 97 ASP A CA 1
ATOM 811 C C . ASP A 1 97 ? -3.067 15.398 -3.013 1.00 94.69 97 ASP A C 1
ATOM 813 O O . ASP A 1 97 ? -1.837 15.332 -3.006 1.00 94.69 97 ASP A O 1
ATOM 817 N N . GLU A 1 98 ? -3.780 15.725 -1.934 1.00 95.75 98 GLU A N 1
ATOM 818 C CA . GLU A 1 98 ? -3.216 15.989 -0.613 1.00 95.75 98 GLU A CA 1
ATOM 819 C C . GLU A 1 98 ? -3.459 14.787 0.302 1.00 95.75 98 GLU A C 1
ATOM 821 O O . GLU A 1 98 ? -4.598 14.419 0.587 1.00 95.75 98 GLU A O 1
ATOM 826 N N . GLY A 1 99 ? -2.376 14.140 0.732 1.00 97.12 99 GLY A N 1
ATOM 827 C CA . GLY A 1 99 ? -2.450 12.970 1.600 1.00 97.12 99 GLY A CA 1
ATOM 828 C C . GLY A 1 99 ? -2.862 13.328 3.025 1.00 97.12 99 GLY A C 1
ATOM 829 O O . GLY A 1 99 ? -2.570 14.413 3.527 1.00 97.12 99 GLY A O 1
ATOM 830 N N . ILE A 1 100 ? -3.496 12.380 3.707 1.00 98.19 100 ILE A N 1
ATOM 831 C CA . ILE A 1 100 ? -3.866 12.531 5.116 1.00 98.19 100 ILE A CA 1
ATOM 832 C C . ILE A 1 100 ? -2.669 12.168 5.987 1.00 98.19 100 ILE A C 1
ATOM 834 O O . ILE A 1 100 ? -2.217 11.021 5.956 1.00 98.19 100 ILE A O 1
ATOM 838 N N . ASP A 1 101 ? -2.206 13.119 6.800 1.00 97.75 101 ASP A N 1
ATOM 839 C CA . ASP A 1 101 ? -1.111 12.918 7.752 1.00 97.75 101 ASP A CA 1
ATOM 840 C C . ASP A 1 101 ? -1.443 11.777 8.726 1.00 97.75 101 ASP A C 1
ATOM 842 O O . ASP A 1 101 ? -2.389 11.834 9.524 1.00 97.75 101 ASP A O 1
ATOM 846 N N . ALA A 1 102 ? -0.646 10.713 8.651 1.00 97.50 102 ALA A N 1
ATOM 847 C CA . ALA A 1 102 ? -0.889 9.480 9.373 1.00 97.50 102 ALA A CA 1
ATOM 848 C C . ALA A 1 102 ? -0.769 9.656 10.887 1.00 97.50 102 ALA A C 1
ATOM 850 O O . ALA A 1 102 ? -1.345 8.848 11.612 1.00 97.50 102 ALA A O 1
ATOM 851 N N . LYS A 1 103 ? -0.129 10.718 11.400 1.00 95.81 103 LYS A N 1
ATOM 852 C CA . LYS A 1 103 ? -0.059 10.962 12.853 1.00 95.81 103 LYS A CA 1
ATOM 853 C C . LYS A 1 103 ? -1.443 11.093 13.505 1.00 95.81 103 LYS A C 1
ATOM 855 O O . LYS A 1 103 ? -1.574 10.841 14.700 1.00 95.81 103 LYS A O 1
ATOM 860 N N . TYR A 1 104 ? -2.467 11.474 12.734 1.00 95.12 104 TYR A N 1
ATOM 861 C CA . TYR A 1 104 ? -3.839 11.613 13.227 1.00 95.12 104 TYR A CA 1
ATOM 862 C C . TYR A 1 104 ? -4.607 10.286 13.269 1.00 95.12 104 TYR A C 1
ATOM 864 O O . TYR A 1 104 ? -5.566 10.170 14.028 1.00 95.12 104 TYR A O 1
ATOM 872 N N . LEU A 1 105 ? -4.193 9.286 12.483 1.00 95.56 105 LEU A N 1
ATOM 873 C CA . LEU A 1 105 ? -4.928 8.026 12.314 1.00 95.56 105 LEU A CA 1
ATOM 874 C C . LEU A 1 105 ? -4.132 6.813 12.813 1.00 95.56 105 LEU A C 1
ATOM 876 O O . LEU A 1 105 ? -4.664 5.982 13.552 1.00 95.56 105 LEU A O 1
ATOM 880 N N . ALA A 1 106 ? -2.849 6.725 12.462 1.00 95.75 106 ALA A N 1
ATOM 881 C CA . ALA A 1 106 ? -1.996 5.569 12.706 1.00 95.75 106 ALA A CA 1
ATOM 882 C C . ALA A 1 106 ? -1.879 5.163 14.183 1.00 95.75 106 ALA A C 1
ATOM 884 O O . ALA A 1 106 ? -2.059 3.977 14.455 1.00 95.75 106 ALA A O 1
ATOM 885 N N . PRO A 1 107 ? -1.694 6.072 15.163 1.00 94.06 107 PRO A N 1
ATOM 886 C CA . PRO A 1 107 ? -1.607 5.678 16.575 1.00 94.06 107 PRO A CA 1
ATOM 887 C C . PRO A 1 107 ? -2.856 4.959 17.114 1.00 94.06 107 PRO A C 1
ATOM 889 O O . PRO A 1 107 ? -2.780 4.244 18.111 1.00 94.06 107 PRO A O 1
ATOM 892 N N . SER A 1 108 ? -4.011 5.140 16.464 1.00 92.06 108 SER A N 1
ATOM 893 C CA . SER A 1 108 ? -5.279 4.504 16.844 1.00 92.06 108 SER A CA 1
ATOM 894 C C . SER A 1 108 ? -5.549 3.171 16.134 1.00 92.06 108 SER A C 1
ATOM 896 O O . SER A 1 108 ? -6.430 2.418 16.569 1.00 92.06 108 SER A O 1
ATOM 898 N N . MET A 1 109 ? -4.791 2.862 15.074 1.00 96.38 109 MET A N 1
ATOM 899 C CA . MET A 1 109 ? -4.944 1.633 14.298 1.00 96.38 109 MET A CA 1
ATOM 900 C C . MET A 1 109 ? -4.686 0.411 15.177 1.00 96.38 109 MET A C 1
ATOM 902 O O . MET A 1 109 ? -3.710 0.355 15.927 1.00 96.38 109 MET A O 1
ATOM 906 N N . GLU A 1 110 ? -5.514 -0.619 15.037 1.00 96.06 110 GLU A N 1
ATOM 907 C CA . GLU A 1 110 ? -5.304 -1.910 15.693 1.00 96.06 110 GLU A CA 1
ATOM 908 C C . GLU A 1 110 ? -3.960 -2.527 15.315 1.00 96.06 110 GLU A C 1
ATOM 910 O O . GLU A 1 110 ? -3.294 -3.106 16.178 1.00 96.06 110 GLU A O 1
ATOM 915 N N . TYR A 1 111 ? -3.542 -2.337 14.063 1.00 95.12 111 TYR A N 1
ATOM 916 C CA . TYR A 1 111 ? -2.233 -2.740 13.572 1.00 95.12 111 TYR A CA 1
ATOM 917 C C . TYR A 1 111 ? -1.087 -2.153 14.409 1.00 95.12 111 TYR A C 1
ATOM 919 O O . TYR A 1 111 ? -0.151 -2.869 14.750 1.00 95.12 111 TYR A O 1
ATOM 927 N N . VAL A 1 112 ? -1.191 -0.880 14.801 1.00 95.00 112 VAL A N 1
ATOM 928 C CA . VAL A 1 112 ? -0.119 -0.103 15.444 1.00 95.00 112 VAL A CA 1
ATOM 929 C C . VAL A 1 112 ? -0.076 -0.287 16.968 1.00 95.00 112 VAL A C 1
ATOM 931 O O . VAL A 1 112 ? 0.931 0.018 17.597 1.00 95.00 112 VAL A O 1
ATOM 934 N N . LYS A 1 113 ? -1.101 -0.883 17.591 1.00 89.75 113 LYS A N 1
ATOM 935 C CA . LYS A 1 113 ? -1.205 -1.029 19.064 1.00 89.75 113 LYS A CA 1
ATOM 936 C C . LYS A 1 113 ? -0.051 -1.768 19.752 1.00 89.75 113 LYS A C 1
ATOM 938 O O . LYS A 1 113 ? 0.042 -1.740 20.976 1.00 89.75 113 LYS A O 1
ATOM 943 N N . ARG A 1 114 ? 0.797 -2.473 18.999 1.00 87.75 114 ARG A N 1
ATOM 944 C CA . ARG A 1 114 ? 1.990 -3.157 19.530 1.00 87.75 114 ARG A CA 1
ATOM 945 C C . ARG A 1 114 ? 3.168 -2.212 19.773 1.00 87.75 114 ARG A C 1
ATOM 947 O O . ARG A 1 114 ? 4.145 -2.629 20.390 1.00 87.75 114 ARG A O 1
ATOM 954 N N . TRP A 1 115 ? 3.077 -0.974 19.299 1.00 91.19 115 TRP A N 1
ATOM 955 C CA . TRP A 1 115 ? 4.081 0.064 19.470 1.00 91.19 115 TRP A CA 1
ATOM 956 C C . TRP A 1 115 ? 3.552 1.163 20.397 1.00 91.19 115 TRP A C 1
ATOM 958 O O . TRP A 1 115 ? 2.358 1.474 20.352 1.00 91.19 115 TRP A O 1
ATOM 968 N N . PRO A 1 116 ? 4.41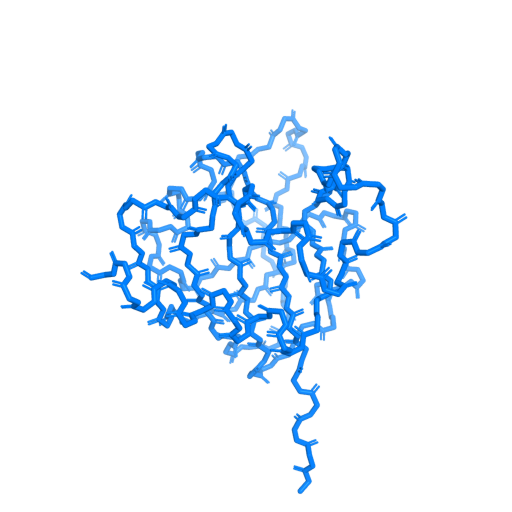4 1.775 21.229 1.00 88.88 116 PRO A N 1
ATOM 969 C CA . PRO A 1 116 ? 4.061 3.004 21.926 1.00 88.88 116 PRO A CA 1
ATOM 970 C C . PRO A 1 116 ? 3.608 4.082 20.927 1.00 88.88 116 PRO A C 1
ATOM 972 O O . PRO A 1 116 ? 4.205 4.169 19.847 1.00 88.88 116 PRO A O 1
ATOM 975 N N . PRO A 1 117 ? 2.580 4.894 21.246 1.00 85.31 117 PRO A N 1
ATOM 976 C CA . PRO A 1 117 ? 2.021 5.877 20.315 1.00 85.31 117 PRO A CA 1
ATOM 977 C C . PRO A 1 117 ? 3.064 6.818 19.708 1.00 85.31 117 PRO A C 1
ATOM 979 O O . PRO A 1 117 ? 2.995 7.124 18.526 1.00 85.31 117 PRO A O 1
ATOM 982 N N . GLU A 1 118 ? 4.062 7.234 20.481 1.00 87.81 118 GLU A N 1
ATOM 983 C CA . GLU A 1 118 ? 5.166 8.096 20.049 1.00 87.81 118 GLU A CA 1
ATOM 984 C C . GLU A 1 118 ? 6.137 7.431 19.055 1.00 87.81 118 GLU A C 1
ATOM 986 O O . GLU A 1 118 ? 6.882 8.124 18.366 1.00 87.81 118 GLU A O 1
ATOM 991 N N . MET A 1 119 ? 6.119 6.100 18.946 1.00 90.88 119 MET A N 1
ATOM 992 C CA . MET A 1 119 ? 6.954 5.310 18.032 1.00 90.88 119 MET A CA 1
ATOM 993 C C . MET A 1 119 ? 6.132 4.609 16.942 1.00 90.88 119 MET A C 1
ATOM 995 O O . MET A 1 119 ? 6.607 3.641 16.344 1.00 90.88 119 MET A O 1
ATOM 999 N N . TRP A 1 120 ? 4.913 5.083 16.665 1.00 92.69 120 TRP A N 1
ATOM 1000 C CA . TRP A 1 120 ? 3.995 4.457 15.706 1.00 92.69 120 TRP A CA 1
ATOM 1001 C C . TRP A 1 120 ? 4.629 4.199 14.331 1.00 92.69 120 TRP A C 1
ATOM 1003 O O . TRP A 1 120 ? 4.343 3.183 13.705 1.00 92.69 120 TRP A O 1
ATOM 1013 N N . GLU A 1 121 ? 5.538 5.068 13.882 1.00 91.50 121 GLU A N 1
ATOM 1014 C CA . GLU A 1 121 ? 6.221 4.960 12.585 1.00 91.50 121 GLU A CA 1
ATOM 1015 C C . GLU A 1 121 ? 7.015 3.655 12.435 1.00 91.50 121 GLU A C 1
ATOM 1017 O O . GLU A 1 121 ? 7.159 3.133 11.328 1.00 91.50 121 GLU A O 1
ATOM 1022 N N . MET A 1 122 ? 7.483 3.079 13.548 1.00 93.25 122 MET A N 1
ATOM 1023 C CA . MET A 1 122 ? 8.196 1.798 13.553 1.00 93.25 122 MET A CA 1
ATOM 1024 C C . MET A 1 122 ? 7.304 0.635 13.101 1.00 93.25 122 MET A C 1
ATOM 1026 O O . MET A 1 122 ? 7.815 -0.368 12.600 1.00 93.25 122 MET A O 1
ATOM 1030 N N . ALA A 1 123 ? 5.979 0.776 13.217 1.00 95.06 123 ALA A N 1
ATOM 1031 C CA . ALA A 1 123 ? 5.020 -0.205 12.722 1.00 95.06 123 ALA A CA 1
ATOM 1032 C C . ALA A 1 123 ? 5.063 -0.359 11.198 1.00 95.06 123 ALA A C 1
ATOM 1034 O O . ALA A 1 123 ? 4.705 -1.410 10.666 1.00 95.06 123 ALA A O 1
ATOM 1035 N N . PHE A 1 124 ? 5.478 0.692 10.488 1.00 96.00 124 PHE A N 1
ATOM 1036 C CA . PHE A 1 124 ? 5.416 0.774 9.030 1.00 96.00 124 PHE A CA 1
ATOM 1037 C C . PHE A 1 124 ? 6.770 0.461 8.379 1.00 96.00 124 PHE A C 1
ATOM 1039 O O . PHE A 1 124 ? 6.998 0.774 7.214 1.00 96.00 124 PHE A O 1
ATOM 1046 N N . PHE A 1 125 ? 7.693 -0.170 9.110 1.00 94.31 125 PHE A N 1
ATOM 1047 C CA . PHE A 1 125 ? 8.975 -0.577 8.549 1.00 94.31 125 PHE A CA 1
ATOM 1048 C C . PHE A 1 125 ? 8.826 -1.743 7.557 1.00 94.31 125 PHE A C 1
ATOM 1050 O O . PHE A 1 125 ? 8.281 -2.794 7.887 1.00 94.31 125 PHE A O 1
ATOM 1057 N N . GLY A 1 126 ? 9.375 -1.578 6.352 1.00 95.31 126 GLY A N 1
ATOM 1058 C CA . GLY A 1 126 ? 9.214 -2.521 5.242 1.00 95.31 126 GLY A CA 1
ATOM 1059 C C . GLY A 1 126 ? 7.980 -2.220 4.388 1.00 95.31 126 GLY A C 1
ATOM 1060 O O . GLY A 1 126 ? 7.110 -1.452 4.786 1.00 95.31 126 GLY A O 1
ATOM 1061 N N . MET A 1 127 ? 7.924 -2.816 3.196 1.00 97.88 127 MET A N 1
ATOM 1062 C CA . MET A 1 127 ? 6.963 -2.430 2.160 1.00 97.88 127 MET A CA 1
ATOM 1063 C C . MET A 1 127 ? 5.525 -2.882 2.437 1.00 97.88 127 MET A C 1
ATOM 1065 O O . MET A 1 127 ? 4.602 -2.088 2.303 1.00 97.88 127 MET A O 1
ATOM 1069 N N . LEU A 1 128 ? 5.308 -4.158 2.772 1.00 98.44 128 LEU A N 1
ATOM 1070 C CA . LEU A 1 128 ? 3.973 -4.764 2.712 1.00 98.44 128 LEU A CA 1
ATOM 1071 C C . LEU A 1 128 ? 3.484 -5.257 4.075 1.00 98.44 128 LEU A C 1
ATOM 1073 O O . LEU A 1 128 ? 4.093 -6.139 4.694 1.00 98.44 128 LEU A O 1
ATOM 1077 N N . HIS A 1 129 ? 2.321 -4.769 4.494 1.00 98.12 129 HIS A N 1
ATOM 1078 C CA . HIS A 1 129 ? 1.708 -5.068 5.791 1.00 98.12 129 HIS A CA 1
ATOM 1079 C C . HIS A 1 129 ? 0.287 -5.601 5.620 1.00 98.12 129 HIS A C 1
ATOM 1081 O O . HIS A 1 129 ? -0.409 -5.212 4.689 1.00 98.12 129 HIS A O 1
ATOM 1087 N N . ILE A 1 130 ? -0.146 -6.486 6.521 1.00 97.69 130 ILE A N 1
ATOM 1088 C CA . ILE A 1 130 ? -1.553 -6.903 6.623 1.00 97.69 130 ILE A CA 1
ATOM 1089 C C . ILE A 1 130 ? -2.170 -6.103 7.764 1.00 97.69 130 ILE A C 1
ATOM 1091 O O . ILE A 1 130 ? -1.695 -6.198 8.896 1.00 97.69 130 ILE A O 1
ATOM 1095 N N . ILE A 1 131 ? -3.225 -5.352 7.469 1.00 97.75 131 ILE A N 1
ATOM 1096 C CA . ILE A 1 131 ? -3.963 -4.548 8.447 1.00 97.75 131 ILE A CA 1
ATOM 1097 C C . ILE A 1 131 ? -5.374 -5.1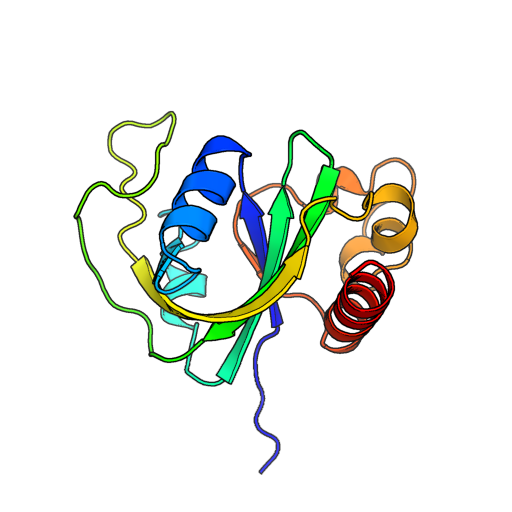06 8.649 1.00 97.75 131 ILE A C 1
ATOM 1099 O O . ILE A 1 131 ? -5.847 -5.941 7.873 1.00 97.75 131 ILE A O 1
ATOM 1103 N N . SER A 1 132 ? -6.056 -4.685 9.716 1.00 96.81 132 SER A N 1
ATOM 1104 C CA . SER A 1 132 ? -7.437 -5.116 9.937 1.00 96.81 132 SER A CA 1
ATOM 1105 C C . SER A 1 132 ? -8.383 -4.426 8.948 1.00 96.81 132 SER A C 1
ATOM 1107 O O . SER A 1 132 ? -8.147 -3.302 8.502 1.00 96.81 132 SER A O 1
ATOM 1109 N N . GLN A 1 133 ? -9.504 -5.080 8.629 1.00 97.19 133 GLN A N 1
ATOM 1110 C CA . GLN A 1 133 ? -10.569 -4.468 7.825 1.00 97.19 133 GLN A CA 1
ATOM 1111 C C . GLN A 1 133 ? -11.056 -3.146 8.436 1.00 97.19 133 GLN A C 1
ATOM 1113 O O . GLN A 1 133 ? -11.436 -2.227 7.714 1.00 97.19 133 GLN A O 1
ATOM 1118 N N . LYS A 1 134 ? -11.077 -3.062 9.769 1.00 97.25 134 LYS A N 1
ATOM 1119 C CA . LYS A 1 134 ? -11.520 -1.877 10.498 1.00 97.25 134 LYS A CA 1
ATOM 1120 C C . LYS A 1 134 ? -10.559 -0.710 10.294 1.00 97.25 134 LYS A C 1
ATOM 1122 O O . LYS A 1 134 ? -11.029 0.373 9.957 1.00 97.25 134 LYS A O 1
ATOM 1127 N N . ASP A 1 135 ? -9.255 -0.947 10.435 1.00 98.06 135 ASP A N 1
ATOM 1128 C CA . ASP A 1 135 ? -8.227 0.069 10.183 1.00 98.06 135 ASP A CA 1
ATOM 1129 C C . ASP A 1 135 ? -8.324 0.582 8.744 1.00 98.06 135 ASP A C 1
ATOM 1131 O O . ASP A 1 135 ? -8.414 1.788 8.515 1.00 98.06 135 ASP A O 1
ATOM 1135 N N . PHE A 1 136 ? -8.408 -0.339 7.779 1.00 98.50 136 PHE A N 1
ATOM 1136 C CA . PHE A 1 136 ? -8.540 0.009 6.367 1.00 98.50 136 PHE A CA 1
ATOM 1137 C C . PHE A 1 136 ? -9.773 0.882 6.103 1.00 98.50 136 PHE A C 1
ATOM 1139 O O . PHE A 1 136 ? -9.664 1.951 5.508 1.00 98.50 136 PHE A O 1
ATOM 1146 N N . ARG A 1 137 ? -10.956 0.439 6.553 1.00 97.88 137 ARG A N 1
ATOM 1147 C CA . ARG A 1 137 ? -12.222 1.149 6.308 1.00 97.88 137 ARG A CA 1
ATOM 1148 C C . ARG A 1 137 ? -12.252 2.522 6.962 1.00 97.88 137 ARG A C 1
ATOM 1150 O O . ARG A 1 137 ? -12.858 3.435 6.404 1.00 97.88 137 ARG A O 1
ATOM 1157 N N . HIS A 1 138 ? -11.631 2.665 8.131 1.00 98.38 138 HIS A N 1
ATOM 1158 C CA . HIS A 1 138 ? -11.532 3.959 8.788 1.00 98.38 138 HIS A CA 1
ATOM 1159 C C . HIS A 1 138 ? -10.713 4.936 7.940 1.00 98.38 138 HIS A C 1
ATOM 1161 O O . HIS A 1 138 ? -11.221 6.002 7.607 1.00 98.38 138 HIS A O 1
ATOM 1167 N N . ILE A 1 139 ? -9.510 4.537 7.514 1.00 98.44 139 ILE A N 1
ATOM 1168 C CA . ILE A 1 139 ? -8.627 5.390 6.704 1.00 98.44 139 ILE A CA 1
ATOM 1169 C C . ILE A 1 139 ? -9.260 5.708 5.346 1.00 98.44 139 ILE A C 1
ATOM 1171 O O . ILE A 1 139 ? -9.256 6.860 4.925 1.00 98.44 139 ILE A O 1
ATOM 1175 N N . GLU A 1 140 ? -9.870 4.722 4.685 1.00 98.50 140 GLU A N 1
ATOM 1176 C CA . GLU A 1 140 ? -10.601 4.948 3.433 1.00 98.50 140 GLU A CA 1
ATOM 1177 C C . GLU A 1 140 ? -11.736 5.967 3.598 1.00 98.50 140 GLU A C 1
ATOM 1179 O O . GLU A 1 140 ? -11.922 6.828 2.741 1.00 98.50 140 GLU A O 1
ATOM 1184 N N . SER A 1 141 ? -12.475 5.909 4.710 1.00 98.31 141 SER A N 1
ATOM 1185 C CA . SER A 1 141 ? -13.549 6.871 4.982 1.00 98.31 141 SER A CA 1
ATOM 1186 C C . SER A 1 141 ? -13.019 8.293 5.155 1.00 98.31 141 SER A C 1
ATOM 1188 O O . SER A 1 141 ? -13.668 9.235 4.706 1.00 98.31 141 SER A O 1
ATOM 1190 N N . GLU A 1 142 ? -11.851 8.461 5.781 1.00 98.25 142 GLU A N 1
ATOM 1191 C CA . GLU A 1 142 ? -11.218 9.778 5.896 1.00 98.25 142 GLU A CA 1
ATOM 1192 C C . GLU A 1 142 ? -10.702 10.272 4.534 1.00 98.25 142 GLU A C 1
ATOM 1194 O O . GLU A 1 142 ? -10.935 11.430 4.197 1.00 98.25 142 GLU A O 1
ATOM 1199 N N . LEU A 1 143 ? -10.123 9.396 3.700 1.00 98.19 143 LEU A N 1
ATOM 1200 C CA . LEU A 1 143 ? -9.712 9.738 2.326 1.00 98.19 143 LEU A CA 1
ATOM 1201 C C . LEU A 1 143 ? -10.890 10.188 1.451 1.00 98.19 143 LEU A C 1
ATOM 1203 O O . LEU A 1 143 ? -10.750 11.089 0.630 1.00 98.19 143 LEU A O 1
ATOM 1207 N N . ILE A 1 144 ? -12.066 9.579 1.623 1.00 97.81 144 ILE A N 1
ATOM 1208 C CA . ILE A 1 144 ? -13.288 9.994 0.917 1.00 97.81 144 ILE A CA 1
ATOM 1209 C C . ILE A 1 144 ? -13.716 11.405 1.335 1.00 97.81 144 ILE A C 1
ATOM 1211 O O . ILE A 1 144 ? -14.196 12.162 0.499 1.00 97.81 144 ILE A O 1
ATOM 1215 N N . ARG A 1 145 ? -13.562 11.761 2.616 1.00 96.00 145 ARG A N 1
ATOM 1216 C CA . ARG A 1 145 ? -13.944 13.086 3.135 1.00 96.00 145 ARG A CA 1
ATOM 1217 C C . ARG A 1 145 ? -12.974 14.193 2.742 1.00 96.00 145 ARG A C 1
ATOM 1219 O O . ARG A 1 145 ? -13.374 15.352 2.759 1.00 96.00 145 ARG A O 1
ATOM 1226 N N . SER A 1 146 ? -11.720 13.851 2.459 1.00 91.94 146 SER A N 1
ATOM 1227 C CA . SER A 1 146 ? -10.684 14.809 2.067 1.00 91.94 146 SER A CA 1
ATOM 1228 C C . SER A 1 146 ? -10.610 15.053 0.557 1.00 91.94 146 SER A C 1
ATOM 1230 O O . SER A 1 146 ? -9.761 15.827 0.126 1.00 91.94 146 SER A O 1
ATOM 1232 N N . LYS A 1 147 ? -11.429 14.360 -0.243 1.00 77.12 147 LYS A N 1
ATOM 1233 C CA . LYS A 1 147 ? -11.506 14.511 -1.700 1.00 77.12 147 LYS A CA 1
ATOM 1234 C C . LYS A 1 147 ? -12.497 15.604 -2.090 1.00 77.12 147 LYS A C 1
ATOM 1236 O O . LYS A 1 147 ? -12.189 16.331 -3.057 1.00 77.12 147 LYS A O 1
#

Foldseek 3Di:
DPPPAWEKEFEDAPQQVVLCVVVQVFKDFFWPVCLVVLQVHAFQHKYWYAHLVQQFTFWIKTFHHGWDFDQDQRGDDPPPPTRSGTMTGIHTDFGDPDTHRCLVQQLVFPQQVVDDSVPSSVSCPGTMDTGDPVSVVVRVVVRVVRD

Sequence (147 aa):
MANNNTYWMIVTESDNFKITKEKNFDIQGIDFPNRKKAQRMIKNDR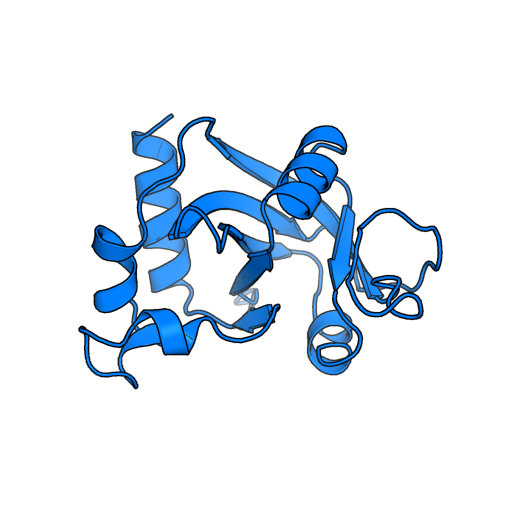VLYYVKESRSFFATATVLSDSFEDDSKIWVHHNPDEKFIYRVNLESNIVVDEGIDAKYLAPSMEYVKRWPPEMWEMAFFGMLHIISQKDFRHIESELIRSK

pLDDT: mean 95.32, std 8.34, range [38.25, 98.88]